Protein AF-A0A5J4TTA1-F1 (afdb_monomer_lite)

Foldseek 3Di:
DDDPPPPADKDFLQVLVVVLVVLVVCCVVPVCLVVLCCQSVVQSVVCCVPPNRGDIDGRDPVSVVSVVVVVVVVVVPDDDPPPPPPDQKDWDWDQDPVGIDIDIDGPPPVVPPPDDD

pLDDT: mean 83.4, std 15.16, range [39.41, 97.69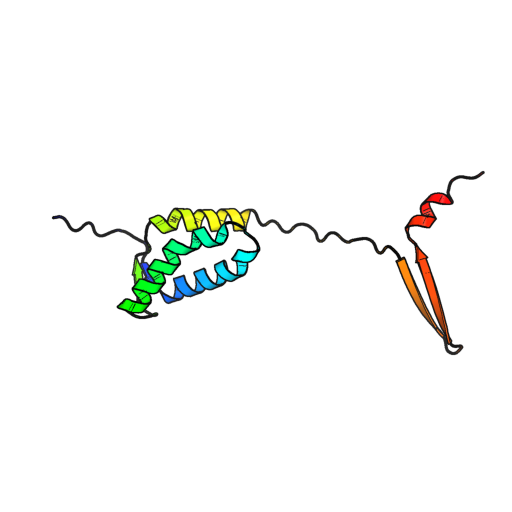]

Organism: NCBI:txid222440

Radius of gyration: 28.72 Å; chains: 1; bounding box: 58×49×83 Å

Structure (mmCIF, N/CA/C/O backbone):
data_AF-A0A5J4TTA1-F1
#
_entry.id   AF-A0A5J4TTA1-F1
#
loop_
_atom_site.group_PDB
_atom_site.id
_atom_site.type_symbol
_atom_site.label_atom_id
_atom_site.label_alt_id
_atom_site.label_comp_id
_atom_site.label_asym_id
_atom_site.label_entity_id
_atom_site.label_seq_id
_atom_site.pdbx_PDB_ins_code
_atom_site.Cartn_x
_atom_site.Cartn_y
_atom_site.Cartn_z
_atom_site.occupancy
_atom_site.B_iso_or_equiv
_atom_site.auth_seq_id
_atom_site.auth_comp_id
_atom_site.auth_asym_id
_atom_site.auth_atom_id
_atom_site.pdbx_PDB_model_num
ATOM 1 N N . MET A 1 1 ? -7.063 19.559 30.880 1.00 39.41 1 MET A N 1
ATOM 2 C CA . MET A 1 1 ? -6.418 19.025 29.655 1.00 39.41 1 MET A CA 1
ATOM 3 C C . MET A 1 1 ? -7.235 19.415 28.430 1.00 39.41 1 MET A C 1
ATOM 5 O O . MET A 1 1 ? -8.360 18.950 28.295 1.00 39.41 1 MET A O 1
ATOM 9 N N . ARG A 1 2 ? -6.717 20.285 27.554 1.00 40.25 2 ARG A N 1
ATOM 10 C CA . ARG A 1 2 ? -7.388 20.612 26.283 1.00 40.25 2 ARG A CA 1
ATOM 11 C C . ARG A 1 2 ? -7.172 19.462 25.296 1.00 40.25 2 ARG A C 1
ATOM 13 O O . ARG A 1 2 ? -6.037 19.144 24.955 1.00 40.25 2 ARG A O 1
ATOM 20 N N . ARG A 1 3 ? -8.259 18.826 24.857 1.00 49.41 3 ARG A N 1
ATOM 21 C CA . ARG A 1 3 ? -8.256 17.766 23.841 1.00 49.41 3 ARG A CA 1
ATOM 22 C C . ARG A 1 3 ? -7.912 18.414 22.494 1.00 49.41 3 ARG A C 1
ATOM 24 O O . ARG A 1 3 ? -8.787 18.980 21.851 1.00 49.41 3 ARG A O 1
ATOM 31 N N . GLN A 1 4 ? -6.639 18.398 22.093 1.00 48.56 4 GLN A N 1
ATOM 32 C CA . GLN A 1 4 ? -6.249 18.827 20.748 1.00 48.56 4 GLN A CA 1
ATOM 33 C C . GLN A 1 4 ? -6.896 17.874 19.737 1.00 48.56 4 GLN A C 1
ATOM 35 O O . GLN A 1 4 ? -6.522 16.703 19.633 1.00 48.56 4 GLN A O 1
ATOM 40 N N . ILE A 1 5 ? -7.908 18.357 19.021 1.00 52.94 5 ILE A N 1
ATOM 41 C CA . ILE A 1 5 ? -8.487 17.635 17.892 1.00 52.94 5 ILE A CA 1
ATOM 42 C C . ILE A 1 5 ? -7.420 17.676 16.802 1.00 52.94 5 ILE A C 1
ATOM 44 O O . ILE A 1 5 ? -7.133 18.732 16.250 1.00 52.94 5 ILE A O 1
ATOM 48 N N . LYS A 1 6 ? -6.765 16.540 16.546 1.00 56.94 6 LYS A N 1
ATOM 49 C CA . LYS A 1 6 ? -5.796 16.423 15.454 1.00 56.94 6 LYS A CA 1
ATOM 50 C C . LYS A 1 6 ? -6.535 16.701 14.142 1.00 56.94 6 LYS A C 1
ATOM 52 O O . LYS A 1 6 ? -7.327 15.867 13.705 1.00 56.94 6 LYS A O 1
ATOM 57 N N . THR A 1 7 ? -6.287 17.859 13.535 1.00 60.75 7 THR A N 1
ATOM 58 C CA . THR A 1 7 ? -6.769 18.243 12.201 1.00 60.75 7 THR A CA 1
ATOM 59 C C . THR A 1 7 ? -6.040 17.400 11.153 1.00 60.75 7 THR A C 1
ATOM 61 O O . THR A 1 7 ? -5.090 17.846 10.524 1.00 60.75 7 THR A O 1
ATOM 64 N N . GLY A 1 8 ? -6.388 16.119 11.053 1.00 70.75 8 GLY A N 1
ATOM 65 C CA . GLY A 1 8 ? -5.840 15.215 10.046 1.00 70.75 8 GLY A CA 1
ATOM 66 C C . GLY A 1 8 ? -6.868 14.906 8.964 1.00 70.75 8 GLY A C 1
ATOM 67 O O . GLY A 1 8 ? -8.077 14.988 9.193 1.00 70.75 8 GLY A O 1
ATOM 68 N N . THR A 1 9 ? -6.383 14.524 7.786 1.00 82.44 9 THR A N 1
ATOM 69 C CA . THR A 1 9 ? -7.226 14.125 6.656 1.00 82.44 9 THR A CA 1
ATOM 70 C C . THR A 1 9 ? -8.063 12.904 7.030 1.00 82.44 9 THR A C 1
ATOM 72 O O . THR A 1 9 ? -7.526 11.866 7.433 1.00 82.44 9 THR A O 1
ATOM 75 N N . LYS A 1 10 ? -9.389 13.024 6.901 1.00 92.31 10 LYS A N 1
ATOM 76 C CA . LYS A 1 10 ? -10.309 11.890 7.033 1.00 92.31 10 LYS A CA 1
ATOM 77 C C . LYS A 1 10 ? -10.264 11.066 5.750 1.00 92.31 10 LYS A C 1
ATOM 79 O O . LYS A 1 10 ? -10.525 11.591 4.673 1.00 92.31 10 LYS A O 1
ATOM 84 N N . ILE A 1 11 ? -9.970 9.779 5.873 1.00 93.50 11 ILE A N 1
ATOM 85 C CA . ILE A 1 11 ? -9.934 8.825 4.760 1.00 93.50 11 ILE A CA 1
ATOM 86 C C . ILE A 1 11 ? -10.605 7.521 5.183 1.00 93.50 11 ILE A C 1
ATOM 88 O O . ILE A 1 11 ? -10.516 7.119 6.342 1.00 93.50 11 ILE A O 1
ATOM 92 N N . THR A 1 12 ? -11.307 6.849 4.275 1.00 96.38 12 THR A N 1
ATOM 93 C CA . THR A 1 12 ? -11.868 5.523 4.561 1.00 96.38 12 THR A CA 1
ATOM 94 C C . THR A 1 12 ? -10.779 4.459 4.607 1.00 96.38 12 THR A C 1
ATOM 96 O O . THR A 1 12 ? -9.865 4.441 3.780 1.00 96.38 12 THR A O 1
ATOM 99 N N . VAL A 1 13 ? -10.906 3.523 5.550 1.00 96.69 13 VAL A N 1
ATOM 100 C CA . VAL A 1 13 ? -9.957 2.410 5.725 1.00 96.69 13 VAL A CA 1
ATOM 101 C C . VAL A 1 13 ? -9.808 1.607 4.427 1.00 96.69 13 VAL A C 1
ATOM 103 O O . VAL A 1 13 ? -8.694 1.260 4.034 1.00 96.69 13 VAL A O 1
ATOM 106 N N . LYS A 1 14 ? -10.915 1.389 3.704 1.00 97.44 14 LYS A N 1
ATOM 107 C CA . LYS A 1 14 ? -10.927 0.727 2.391 1.00 97.44 14 LYS A CA 1
ATOM 108 C C . LYS A 1 14 ? -10.076 1.442 1.332 1.00 97.44 14 LYS A C 1
ATOM 110 O O . LYS A 1 14 ? -9.384 0.772 0.567 1.00 97.44 14 LYS A O 1
ATOM 115 N N . LEU A 1 15 ? -10.090 2.779 1.283 1.00 95.88 15 LEU A N 1
ATOM 116 C CA . LEU A 1 15 ? -9.254 3.534 0.341 1.00 95.88 15 LEU A CA 1
ATOM 117 C C . LEU A 1 15 ? -7.770 3.384 0.674 1.00 95.88 15 LEU A C 1
ATOM 119 O O . LEU A 1 15 ? -6.970 3.127 -0.224 1.00 95.88 15 LEU A O 1
ATOM 123 N N . THR A 1 16 ? -7.406 3.457 1.956 1.00 95.12 16 THR A N 1
ATOM 124 C CA . THR A 1 16 ? -6.020 3.225 2.383 1.00 95.12 16 THR A CA 1
ATOM 125 C C . THR A 1 16 ? -5.565 1.796 2.087 1.00 95.12 16 THR A C 1
ATOM 127 O O . THR A 1 16 ? -4.451 1.604 1.613 1.00 95.12 16 THR A O 1
ATOM 130 N N . ALA A 1 17 ? -6.428 0.793 2.274 1.00 96.62 17 ALA A N 1
ATOM 131 C CA . ALA A 1 17 ? -6.129 -0.592 1.901 1.00 96.62 17 ALA A CA 1
ATOM 132 C C . ALA A 1 17 ? -5.856 -0.743 0.399 1.00 96.62 17 ALA A C 1
ATOM 134 O O . ALA A 1 17 ? -4.879 -1.381 0.009 1.00 96.62 17 ALA A O 1
ATOM 135 N N . LYS A 1 18 ? -6.680 -0.106 -0.442 1.00 97.38 18 LYS A N 1
ATOM 136 C CA . LYS A 1 18 ? -6.495 -0.110 -1.898 1.00 97.38 18 LYS A CA 1
ATOM 137 C C . LYS A 1 18 ? -5.180 0.560 -2.305 1.00 97.38 18 LYS A C 1
ATOM 139 O O . LYS A 1 18 ? -4.494 0.047 -3.185 1.00 97.38 18 LYS A O 1
ATOM 144 N N . LEU A 1 19 ? -4.823 1.679 -1.669 1.0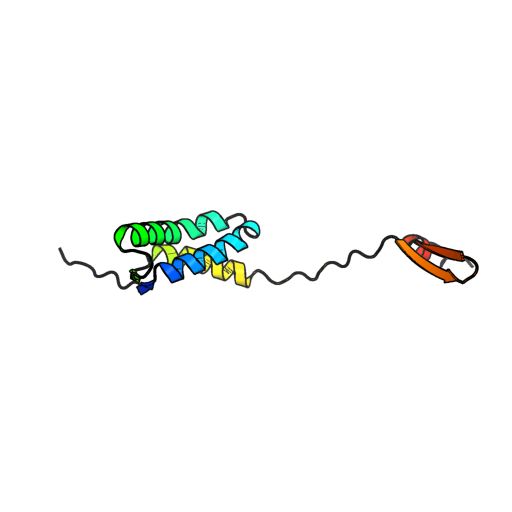0 94.31 19 LEU A N 1
ATOM 145 C CA . LEU A 1 19 ? -3.546 2.355 -1.903 1.00 94.31 19 LEU A CA 1
ATOM 146 C C . LEU A 1 19 ? -2.363 1.458 -1.520 1.00 94.31 19 LEU A C 1
ATOM 148 O O . LEU A 1 19 ? -1.482 1.247 -2.346 1.00 94.31 19 LEU A O 1
ATOM 152 N N . ILE A 1 20 ? -2.376 0.879 -0.316 1.00 94.56 20 ILE A N 1
ATOM 153 C CA . ILE A 1 20 ? -1.317 -0.029 0.151 1.00 94.56 20 ILE A CA 1
ATOM 154 C C . ILE A 1 20 ? -1.169 -1.224 -0.792 1.00 94.56 20 ILE A C 1
ATOM 156 O O . ILE A 1 20 ? -0.049 -1.581 -1.134 1.00 94.56 20 ILE A O 1
ATOM 160 N N . GLY A 1 21 ? -2.272 -1.805 -1.274 1.00 95.56 21 GLY A N 1
ATOM 161 C CA . GLY A 1 21 ? -2.226 -2.886 -2.261 1.00 95.56 21 GLY A CA 1
ATOM 162 C C . GLY A 1 21 ? -1.503 -2.488 -3.553 1.00 95.56 21 GLY A C 1
ATOM 163 O O . GLY A 1 21 ? -0.648 -3.230 -4.031 1.00 95.56 21 GLY A O 1
ATOM 164 N N . LYS A 1 22 ? -1.781 -1.288 -4.083 1.00 94.88 22 LYS A N 1
ATOM 165 C CA . LYS A 1 22 ? -1.089 -0.761 -5.272 1.00 94.88 22 LYS A CA 1
ATOM 166 C C . LYS A 1 22 ? 0.400 -0.513 -5.023 1.00 94.88 22 LYS A C 1
ATOM 168 O O . LYS A 1 22 ? 1.217 -0.839 -5.875 1.00 94.88 22 LYS A O 1
ATOM 173 N N . LEU A 1 23 ? 0.756 0.050 -3.872 1.00 93.75 23 LEU A N 1
ATOM 174 C CA . LEU A 1 23 ? 2.156 0.317 -3.530 1.00 93.75 23 LEU A CA 1
ATOM 175 C C . LEU A 1 23 ? 2.929 -0.980 -3.248 1.00 93.75 23 LEU A C 1
ATOM 177 O O . LEU A 1 23 ? 4.087 -1.097 -3.635 1.00 93.75 23 LEU A O 1
ATOM 181 N N . ASN A 1 24 ? 2.277 -1.991 -2.669 1.00 92.94 24 ASN A N 1
ATOM 182 C CA . ASN A 1 24 ? 2.862 -3.318 -2.480 1.00 92.94 24 ASN A CA 1
ATOM 183 C C . ASN A 1 24 ? 3.212 -4.001 -3.805 1.00 92.94 24 ASN A C 1
ATOM 185 O O . ASN A 1 24 ? 4.261 -4.633 -3.882 1.00 92.94 24 ASN A O 1
ATOM 189 N N . TYR A 1 25 ? 2.393 -3.839 -4.851 1.00 92.31 25 TYR A N 1
ATOM 190 C CA . TYR A 1 25 ? 2.738 -4.322 -6.194 1.00 92.31 25 TYR A CA 1
ATOM 191 C C . TYR A 1 25 ? 4.048 -3.702 -6.706 1.00 92.31 25 TYR A C 1
ATOM 193 O O . TYR A 1 25 ? 4.869 -4.379 -7.317 1.00 92.31 25 TYR A O 1
ATOM 201 N N . LEU A 1 26 ? 4.279 -2.423 -6.400 1.00 91.00 26 LEU A N 1
ATOM 202 C CA . LEU A 1 26 ? 5.468 -1.690 -6.835 1.00 91.00 26 LEU A CA 1
ATOM 203 C C . LEU A 1 26 ? 6.684 -1.888 -5.923 1.00 91.00 26 LEU A C 1
ATOM 205 O O . LEU A 1 26 ? 7.782 -1.458 -6.266 1.00 91.00 26 LEU A O 1
ATOM 209 N N . ARG A 1 27 ? 6.524 -2.554 -4.775 1.00 90.31 27 ARG A N 1
ATOM 210 C CA . ARG A 1 27 ? 7.578 -2.696 -3.761 1.00 90.31 27 ARG A CA 1
ATOM 211 C C . ARG A 1 27 ? 8.830 -3.396 -4.291 1.00 90.31 27 ARG A C 1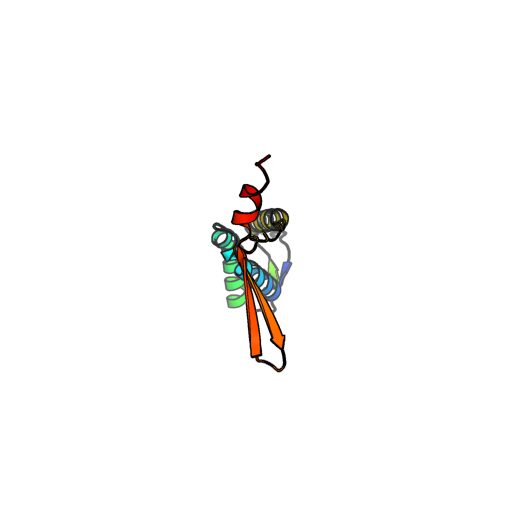
ATOM 213 O O . ARG A 1 27 ? 9.921 -3.086 -3.836 1.00 90.31 27 ARG A O 1
ATOM 220 N N . LEU A 1 28 ? 8.683 -4.310 -5.251 1.00 88.12 28 LEU A N 1
ATOM 221 C CA . LEU A 1 28 ? 9.810 -5.033 -5.854 1.00 88.12 28 LEU A CA 1
ATOM 222 C C . LEU A 1 28 ? 10.749 -4.125 -6.660 1.00 88.12 28 LEU A C 1
ATOM 224 O O . LEU A 1 28 ? 11.924 -4.442 -6.797 1.00 88.12 28 LEU A O 1
ATOM 228 N N . TYR A 1 29 ? 10.255 -2.986 -7.148 1.00 87.31 29 TYR A N 1
ATOM 229 C CA . TYR A 1 29 ? 11.046 -2.039 -7.936 1.00 87.31 29 TYR A CA 1
ATOM 230 C C . TYR A 1 29 ? 11.861 -1.069 -7.069 1.00 87.31 29 TYR A C 1
ATOM 232 O O . TYR A 1 29 ? 12.702 -0.340 -7.588 1.00 87.31 29 TYR A O 1
ATOM 240 N N . PHE A 1 30 ? 11.640 -1.048 -5.749 1.00 87.31 30 PHE A N 1
ATOM 241 C CA . PHE A 1 30 ? 12.284 -0.096 -4.847 1.00 87.31 30 PHE A CA 1
ATOM 242 C C . PHE A 1 30 ? 12.766 -0.788 -3.566 1.00 87.31 30 PHE A C 1
ATOM 244 O O . PHE A 1 30 ? 11.966 -1.166 -2.712 1.00 87.31 30 PHE A O 1
ATOM 251 N N . GLN A 1 31 ? 14.085 -0.887 -3.387 1.00 82.50 31 GLN A N 1
ATOM 252 C CA . GLN A 1 31 ? 14.718 -1.611 -2.273 1.00 82.50 31 GLN A CA 1
ATOM 253 C C . GLN A 1 31 ? 14.217 -1.177 -0.879 1.00 82.50 31 GLN A C 1
ATOM 255 O O . GLN A 1 31 ? 14.069 -2.002 0.020 1.00 82.50 31 GLN A O 1
ATOM 260 N N . GLU A 1 32 ? 13.884 0.103 -0.704 1.00 85.62 32 GLU A N 1
ATOM 261 C CA . GLU A 1 32 ? 13.470 0.676 0.585 1.00 85.62 32 GLU A CA 1
ATOM 262 C C . GLU A 1 32 ? 11.941 0.768 0.760 1.00 85.62 32 GLU A C 1
ATOM 264 O O . GLU A 1 32 ? 11.462 1.145 1.831 1.00 85.62 32 GLU A O 1
ATOM 269 N N . ALA A 1 33 ? 11.141 0.398 -0.249 1.00 88.19 33 ALA A N 1
ATOM 270 C CA . ALA A 1 33 ? 9.691 0.639 -0.254 1.00 88.19 33 ALA A CA 1
ATOM 271 C C . ALA A 1 33 ? 8.931 -0.006 0.914 1.00 88.19 33 ALA A C 1
ATOM 273 O O . ALA A 1 33 ? 7.882 0.492 1.322 1.00 88.19 33 ALA A O 1
ATOM 274 N N . SER A 1 34 ? 9.456 -1.100 1.472 1.00 84.56 34 SER A N 1
ATOM 275 C CA . SER A 1 34 ? 8.842 -1.787 2.615 1.00 84.56 34 SER A CA 1
ATOM 276 C C . SER A 1 34 ? 8.752 -0.900 3.859 1.00 84.56 34 SER A C 1
ATOM 278 O O . SER A 1 34 ? 7.798 -1.024 4.623 1.00 84.56 34 SER A O 1
ATOM 280 N N . LEU A 1 35 ? 9.717 0.003 4.066 1.00 87.62 35 LEU A N 1
ATOM 281 C CA . LEU A 1 35 ? 9.748 0.881 5.240 1.00 87.62 35 LEU A CA 1
ATOM 282 C C . LEU A 1 35 ? 8.651 1.950 5.176 1.00 87.62 35 LEU A C 1
ATOM 284 O O . LEU A 1 35 ? 8.006 2.237 6.184 1.00 87.62 35 LEU A O 1
ATOM 288 N N . PHE A 1 36 ? 8.374 2.460 3.977 1.00 90.00 36 PHE A N 1
ATOM 289 C CA . PHE A 1 36 ? 7.463 3.580 3.730 1.00 90.00 36 PHE A CA 1
ATOM 290 C C . PHE A 1 36 ? 5.980 3.175 3.633 1.00 90.00 36 PHE A C 1
ATOM 292 O O . PHE A 1 36 ? 5.155 3.913 3.096 1.00 90.00 36 PHE A O 1
ATOM 299 N N . LEU A 1 37 ? 5.608 1.984 4.115 1.00 90.19 37 LEU A N 1
ATOM 300 C CA . LEU A 1 37 ? 4.207 1.543 4.212 1.00 90.19 37 LEU A CA 1
ATOM 301 C C . LEU A 1 37 ? 3.765 1.245 5.647 1.00 90.19 37 LEU A C 1
ATOM 303 O O . LEU A 1 37 ? 2.561 1.221 5.917 1.00 90.19 37 LEU A O 1
ATOM 307 N N . ASN A 1 38 ? 4.708 1.076 6.576 1.00 90.69 38 ASN A N 1
ATOM 308 C CA . ASN A 1 38 ? 4.444 0.590 7.931 1.00 90.69 38 ASN A CA 1
ATOM 309 C C . ASN A 1 38 ? 3.456 1.477 8.693 1.00 90.69 38 ASN A C 1
ATOM 311 O O . ASN A 1 38 ? 2.511 0.974 9.305 1.00 90.69 38 ASN A O 1
ATOM 315 N N . THR A 1 39 ? 3.629 2.800 8.616 1.00 91.62 39 THR A N 1
ATOM 316 C CA . THR A 1 39 ? 2.758 3.759 9.304 1.00 91.62 39 THR A CA 1
ATOM 317 C C . THR A 1 39 ? 1.308 3.620 8.842 1.00 91.62 39 THR A C 1
ATOM 319 O O . THR A 1 39 ? 0.399 3.473 9.662 1.00 91.62 39 THR A O 1
ATOM 322 N N . MET A 1 40 ? 1.078 3.644 7.526 1.00 92.44 40 MET A N 1
ATOM 323 C CA . MET A 1 40 ? -0.267 3.560 6.954 1.00 92.44 40 MET A CA 1
ATOM 324 C C . MET A 1 40 ? -0.890 2.180 7.169 1.00 92.44 40 MET A C 1
ATOM 326 O O . MET A 1 40 ? -2.081 2.096 7.482 1.00 92.44 40 MET A O 1
ATOM 330 N N . ASP A 1 41 ? -0.107 1.109 7.024 1.00 94.25 41 ASP A N 1
ATOM 331 C CA . ASP A 1 41 ? -0.604 -0.257 7.161 1.00 94.25 41 ASP A CA 1
ATOM 332 C C . ASP A 1 41 ? -1.016 -0.580 8.596 1.00 94.25 41 ASP A C 1
ATOM 334 O O . ASP A 1 41 ? -2.132 -1.065 8.821 1.00 94.25 41 ASP A O 1
ATOM 338 N N . HIS A 1 42 ? -0.187 -0.193 9.567 1.00 94.00 42 HIS A N 1
ATOM 339 C CA . HIS A 1 42 ? -0.498 -0.334 10.983 1.00 94.00 42 HIS A CA 1
ATOM 340 C C . HIS A 1 42 ? -1.770 0.440 11.357 1.00 94.00 42 HIS A C 1
ATOM 342 O O . HIS A 1 42 ? -2.682 -0.117 11.972 1.00 94.00 42 HIS A O 1
ATOM 348 N N . GLN A 1 43 ? -1.892 1.703 10.935 1.00 93.69 43 GLN A N 1
ATOM 349 C CA . GLN A 1 43 ? -3.090 2.496 11.223 1.00 93.69 43 GLN A CA 1
ATOM 350 C C . GLN A 1 43 ? -4.350 1.926 10.576 1.00 93.69 43 GLN A C 1
ATOM 352 O O . GLN A 1 43 ? -5.391 1.834 11.232 1.00 93.69 43 GLN A O 1
ATOM 357 N N . LYS A 1 44 ? -4.256 1.519 9.306 1.00 95.44 44 LYS A N 1
ATOM 358 C CA . LYS A 1 44 ? -5.346 0.833 8.613 1.00 95.44 44 LYS A CA 1
ATOM 359 C C . LYS A 1 44 ? -5.758 -0.415 9.389 1.00 95.44 44 LYS A C 1
ATOM 361 O O . LYS A 1 44 ? -6.949 -0.609 9.608 1.00 95.44 44 LYS A O 1
ATOM 366 N N . ALA A 1 45 ? -4.804 -1.262 9.779 1.00 96.69 45 ALA A N 1
ATOM 367 C CA . ALA A 1 45 ? -5.080 -2.513 10.482 1.00 96.69 45 ALA A CA 1
ATOM 368 C C . ALA A 1 45 ? -5.772 -2.258 11.830 1.00 96.69 45 ALA A C 1
ATOM 370 O O . ALA A 1 45 ? -6.775 -2.901 12.141 1.00 96.69 45 ALA A O 1
ATOM 371 N N . GLN A 1 46 ? -5.309 -1.261 12.589 1.00 96.19 46 GLN A N 1
ATOM 372 C CA . GLN A 1 46 ? -5.950 -0.844 13.836 1.00 96.19 46 GLN A CA 1
ATOM 373 C C . GLN A 1 46 ? -7.380 -0.334 13.613 1.00 96.19 46 GLN A C 1
ATOM 375 O O . GLN A 1 46 ? -8.298 -0.744 14.323 1.00 96.19 46 GLN A O 1
ATOM 380 N N . ALA A 1 47 ? -7.592 0.534 12.624 1.00 95.69 47 ALA A N 1
ATOM 381 C CA . ALA A 1 47 ? -8.911 1.087 12.332 1.00 95.69 47 AL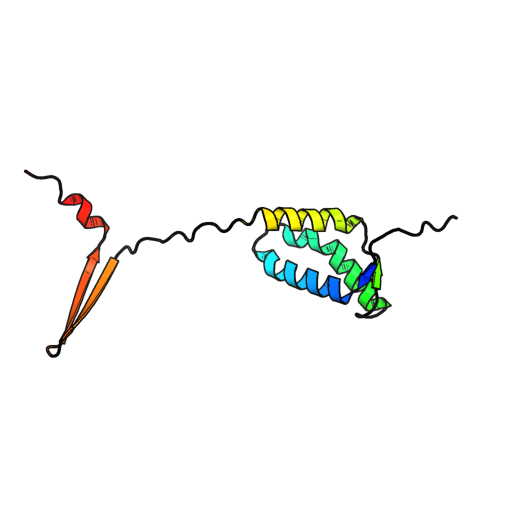A A CA 1
ATOM 382 C C . ALA A 1 47 ? -9.890 0.015 11.826 1.00 95.69 47 ALA A C 1
ATOM 384 O O . ALA A 1 47 ? -11.031 -0.027 12.288 1.00 95.69 47 ALA A O 1
ATOM 385 N N . ALA A 1 48 ? -9.431 -0.885 10.949 1.00 97.56 48 ALA A N 1
ATOM 386 C CA . ALA A 1 48 ? -10.210 -2.023 10.467 1.00 97.56 48 ALA A CA 1
ATOM 387 C C . ALA A 1 48 ? -10.633 -2.935 11.624 1.00 97.56 48 ALA A C 1
ATOM 389 O O . ALA A 1 48 ? -11.807 -3.285 11.727 1.00 97.56 48 ALA A O 1
ATOM 390 N N . ARG A 1 49 ? -9.700 -3.261 12.530 1.00 97.69 49 ARG A N 1
ATOM 391 C CA . ARG A 1 49 ? -9.972 -4.114 13.696 1.00 97.69 49 ARG A CA 1
ATOM 392 C C . ARG A 1 49 ? -10.971 -3.482 14.664 1.00 97.69 49 ARG A C 1
ATOM 394 O O . ARG A 1 49 ? -11.795 -4.187 15.227 1.00 97.69 49 ARG A O 1
ATOM 401 N N . LEU A 1 50 ? -10.881 -2.170 14.883 1.00 96.88 50 LEU A N 1
ATOM 402 C CA . LEU A 1 50 ? -11.704 -1.477 15.879 1.00 96.88 50 LEU A CA 1
ATOM 403 C C . LEU A 1 50 ? -13.090 -1.077 15.361 1.00 96.88 50 LEU A C 1
ATOM 405 O O . LEU A 1 50 ? -14.015 -0.956 16.158 1.00 96.88 50 LEU A O 1
ATOM 409 N N . ARG A 1 51 ? -13.220 -0.763 14.067 1.00 96.56 51 ARG A N 1
ATOM 410 C CA . ARG A 1 51 ? -14.409 -0.085 13.514 1.00 96.56 51 ARG A CA 1
ATOM 411 C C . ARG A 1 51 ? -14.860 -0.615 12.145 1.00 96.56 51 ARG A C 1
ATOM 413 O O . ARG A 1 51 ? -15.823 -0.099 11.585 1.00 96.56 51 ARG A O 1
ATOM 420 N N . GLY A 1 52 ? -14.190 -1.628 11.597 1.00 96.50 52 GLY A N 1
ATOM 421 C CA . GLY A 1 52 ? -14.515 -2.230 10.302 1.00 96.50 52 GLY A CA 1
ATOM 422 C C . GLY A 1 52 ? -13.950 -1.479 9.088 1.00 96.50 52 GLY A C 1
ATOM 423 O O . GLY A 1 52 ? -13.351 -0.413 9.192 1.00 96.50 52 GLY A O 1
ATOM 424 N N . TRP A 1 53 ? -14.133 -2.047 7.894 1.00 95.38 53 TRP A N 1
ATOM 425 C CA . TRP A 1 53 ? -13.505 -1.566 6.650 1.00 95.38 53 TRP A CA 1
ATOM 426 C C . TRP A 1 53 ? -14.128 -0.297 6.052 1.00 95.38 53 TRP A C 1
ATOM 428 O O . TRP A 1 53 ? -13.441 0.469 5.373 1.00 95.38 53 TRP A O 1
ATOM 438 N N . ASN A 1 54 ? -15.422 -0.070 6.292 1.00 96.44 54 ASN A N 1
ATOM 439 C CA . ASN A 1 54 ? -16.162 1.069 5.734 1.00 96.44 54 ASN A CA 1
ATOM 440 C C . ASN A 1 54 ? -16.055 2.338 6.598 1.00 96.44 54 ASN A C 1
ATOM 442 O O . ASN A 1 54 ? -16.527 3.397 6.195 1.00 96.44 54 ASN A O 1
ATOM 446 N N . THR A 1 55 ? -15.414 2.257 7.769 1.00 96.31 55 THR A N 1
ATOM 447 C CA . THR A 1 55 ? -15.199 3.418 8.639 1.00 96.31 55 THR A CA 1
ATOM 448 C C . THR A 1 55 ? -14.196 4.401 8.033 1.00 96.31 55 THR A C 1
ATOM 450 O O . THR A 1 55 ? -13.261 4.032 7.314 1.00 96.31 55 THR A O 1
ATOM 453 N N . THR A 1 56 ? -14.338 5.671 8.400 1.00 95.69 56 THR A N 1
ATOM 454 C CA . THR A 1 56 ? -13.282 6.671 8.226 1.00 95.69 56 THR A CA 1
ATOM 455 C C . THR A 1 56 ? -12.278 6.602 9.370 1.00 95.69 56 THR A C 1
ATOM 457 O O . THR A 1 56 ? -12.660 6.376 10.522 1.00 95.69 56 THR A O 1
ATOM 460 N N . MET A 1 57 ? -11.013 6.869 9.067 1.00 94.06 57 MET A N 1
ATOM 461 C CA . MET A 1 57 ? -9.942 7.113 10.025 1.00 94.06 57 MET A CA 1
ATOM 462 C C . MET A 1 57 ? -9.272 8.459 9.740 1.00 94.06 57 MET A C 1
ATOM 464 O O . MET A 1 57 ? -9.352 8.986 8.631 1.00 94.06 57 MET A O 1
ATOM 468 N N . ILE A 1 58 ? -8.612 9.016 10.752 1.00 92.88 58 ILE A N 1
ATOM 469 C CA . ILE A 1 58 ? -7.758 10.194 10.597 1.00 92.88 58 ILE A CA 1
ATOM 470 C C . ILE A 1 58 ? -6.338 9.684 10.365 1.00 92.88 58 ILE A C 1
ATOM 472 O O . ILE A 1 58 ? -5.756 9.053 11.253 1.00 92.88 58 ILE A O 1
ATOM 476 N N . MET A 1 59 ? -5.794 9.929 9.175 1.00 89.06 59 MET A N 1
ATOM 477 C CA . MET A 1 59 ? -4.433 9.505 8.850 1.00 89.06 59 MET A CA 1
ATOM 478 C C . MET A 1 59 ? -3.421 10.265 9.715 1.00 89.06 59 MET A C 1
ATOM 480 O O . MET A 1 59 ? -3.556 11.473 9.932 1.00 89.06 59 MET A O 1
ATOM 484 N N . ASN A 1 60 ? -2.422 9.563 10.256 1.00 88.12 60 ASN A N 1
ATOM 485 C CA . ASN A 1 60 ? -1.380 10.210 11.046 1.00 88.12 60 ASN A CA 1
ATOM 486 C C . ASN A 1 60 ? -0.532 11.093 10.135 1.00 88.12 60 ASN A C 1
ATOM 488 O O . ASN A 1 60 ? -0.105 10.665 9.067 1.00 88.12 60 ASN A O 1
ATOM 492 N N . LYS A 1 61 ? -0.211 12.300 10.601 1.00 89.44 61 LYS A N 1
ATOM 493 C CA . LYS A 1 61 ? 0.731 13.192 9.920 1.00 89.44 61 LYS A CA 1
ATOM 494 C C . LYS A 1 61 ? 2.114 12.559 9.721 1.00 89.44 61 LYS A C 1
ATOM 496 O O . LYS A 1 61 ? 2.834 12.965 8.821 1.00 89.44 61 LYS A O 1
ATOM 501 N N . THR A 1 62 ? 2.476 11.551 10.518 1.00 89.38 62 THR A N 1
ATOM 502 C CA . THR A 1 62 ? 3.720 10.788 10.329 1.00 89.38 62 THR A CA 1
ATOM 503 C C . THR A 1 62 ? 3.732 9.950 9.050 1.00 89.38 62 THR A C 1
ATOM 505 O O . THR A 1 62 ? 4.800 9.517 8.656 1.00 89.38 62 THR A O 1
ATOM 508 N N . ALA A 1 63 ? 2.587 9.738 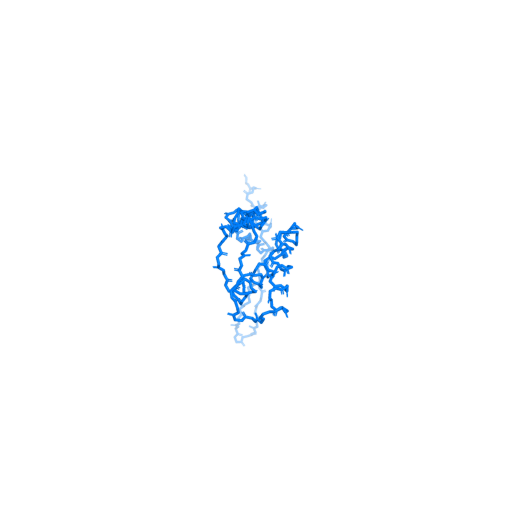8.389 1.00 90.31 63 ALA A N 1
ATOM 509 C CA . ALA A 1 63 ? 2.529 9.096 7.074 1.00 90.31 63 ALA A CA 1
ATOM 510 C C . ALA A 1 63 ? 2.837 10.071 5.921 1.00 90.31 63 ALA A C 1
ATOM 512 O O . ALA A 1 63 ? 3.017 9.636 4.790 1.00 90.31 63 ALA A O 1
ATOM 513 N N . ILE A 1 64 ? 2.885 11.387 6.177 1.00 90.88 64 ILE A N 1
ATOM 514 C CA . ILE A 1 64 ? 3.152 12.394 5.136 1.00 90.88 64 ILE A CA 1
ATOM 515 C C . ILE A 1 64 ? 4.549 12.208 4.515 1.00 90.88 64 ILE A C 1
ATOM 517 O O . ILE A 1 64 ? 4.625 12.181 3.288 1.00 90.88 64 ILE A O 1
ATOM 521 N N . PRO A 1 65 ? 5.640 12.035 5.293 1.00 92.56 65 PRO A N 1
ATOM 522 C CA . PRO A 1 65 ? 6.956 11.747 4.722 1.00 92.56 65 PRO A CA 1
ATOM 523 C C . PRO A 1 65 ? 6.963 10.474 3.868 1.00 92.56 65 PRO A C 1
ATOM 525 O O . PRO A 1 65 ? 7.501 10.495 2.765 1.00 92.56 65 PRO A O 1
ATOM 528 N N . ASP A 1 66 ? 6.298 9.409 4.330 1.00 92.25 66 ASP A N 1
ATOM 529 C CA . ASP A 1 66 ? 6.185 8.139 3.604 1.00 92.25 66 ASP A CA 1
ATOM 530 C C . ASP A 1 66 ? 5.496 8.324 2.242 1.00 92.25 66 ASP A C 1
ATOM 532 O O . ASP A 1 66 ? 5.980 7.854 1.211 1.00 92.25 66 ASP A O 1
ATOM 536 N N . ILE A 1 67 ? 4.383 9.064 2.218 1.00 91.81 67 ILE A N 1
ATOM 537 C CA . ILE A 1 67 ? 3.642 9.377 0.989 1.00 91.81 67 ILE A CA 1
ATOM 538 C C . ILE A 1 67 ? 4.496 10.227 0.040 1.00 91.81 67 ILE A C 1
ATOM 540 O O . ILE A 1 67 ? 4.548 9.938 -1.156 1.00 91.81 67 ILE A O 1
ATOM 544 N N . ASN A 1 68 ? 5.186 11.247 0.554 1.00 93.62 68 ASN A N 1
ATOM 545 C CA . ASN A 1 68 ? 6.050 12.103 -0.259 1.00 93.62 68 ASN A CA 1
ATOM 546 C C . ASN A 1 68 ? 7.218 11.321 -0.873 1.00 93.62 68 ASN A C 1
ATOM 548 O O . ASN A 1 68 ? 7.564 11.560 -2.029 1.00 93.62 68 ASN A O 1
ATOM 552 N N . TRP A 1 69 ? 7.785 10.358 -0.140 1.00 94.75 69 TRP A N 1
ATOM 553 C CA . TRP A 1 69 ? 8.815 9.467 -0.671 1.00 94.75 69 TRP A CA 1
ATOM 554 C C . TRP A 1 69 ? 8.285 8.630 -1.842 1.00 94.75 69 TRP A C 1
ATOM 556 O O . TRP A 1 69 ? 8.914 8.587 -2.901 1.00 94.75 69 TRP A O 1
ATOM 566 N N . TRP A 1 70 ? 7.094 8.033 -1.700 1.00 94.62 70 TRP A N 1
ATOM 567 C CA . TRP A 1 70 ? 6.460 7.276 -2.784 1.00 94.62 70 TRP A CA 1
ATOM 568 C C . TRP A 1 70 ? 6.193 8.139 -4.015 1.00 94.62 70 TRP A C 1
ATOM 570 O O . TRP A 1 70 ? 6.479 7.708 -5.129 1.00 94.62 70 TRP A O 1
ATOM 580 N N . ILE A 1 71 ? 5.688 9.361 -3.826 1.00 93.69 71 ILE A N 1
ATOM 581 C CA . ILE A 1 71 ? 5.493 10.317 -4.922 1.00 93.69 71 ILE A CA 1
ATOM 582 C C . ILE A 1 71 ? 6.833 10.549 -5.629 1.00 93.69 71 ILE A C 1
ATOM 584 O O . ILE A 1 71 ? 6.933 10.293 -6.825 1.00 93.69 71 ILE A O 1
ATOM 588 N N . ALA A 1 72 ? 7.885 10.932 -4.904 1.00 93.94 72 ALA A N 1
ATOM 589 C CA . ALA A 1 72 ? 9.193 11.198 -5.501 1.00 93.94 72 ALA A CA 1
ATOM 590 C C . ALA A 1 72 ? 9.739 10.005 -6.311 1.00 93.94 72 ALA A C 1
ATOM 592 O O . ALA A 1 72 ? 10.213 10.189 -7.432 1.00 93.94 72 ALA A O 1
ATOM 593 N N . LYS A 1 73 ? 9.623 8.775 -5.791 1.00 92.56 73 LYS A N 1
ATOM 594 C CA . LYS A 1 73 ? 10.064 7.561 -6.499 1.00 92.56 73 LYS A CA 1
ATOM 595 C C . LYS A 1 73 ? 9.266 7.281 -7.768 1.00 92.56 73 LYS A C 1
ATOM 597 O O . LYS A 1 73 ? 9.855 6.914 -8.778 1.00 92.56 73 LYS A O 1
ATOM 602 N N . LEU A 1 74 ? 7.950 7.478 -7.735 1.00 90.75 74 LEU A N 1
ATOM 603 C CA . LEU A 1 74 ? 7.097 7.283 -8.908 1.00 90.75 74 LEU A CA 1
ATOM 604 C C . LEU A 1 74 ? 7.382 8.315 -10.002 1.00 90.75 74 LEU A C 1
ATOM 606 O O . LEU A 1 74 ? 7.415 7.954 -11.172 1.00 90.75 74 LEU A O 1
ATOM 610 N N . TRP A 1 75 ? 7.636 9.571 -9.628 1.00 92.56 75 TRP A N 1
ATOM 611 C CA . TRP A 1 75 ? 8.017 10.620 -10.579 1.00 92.56 75 TRP A CA 1
ATOM 612 C C . TRP A 1 75 ? 9.406 10.389 -11.189 1.00 92.56 75 TRP A C 1
ATOM 614 O O . TRP A 1 75 ? 9.625 10.725 -12.348 1.00 92.56 75 TRP A O 1
ATOM 624 N N . ALA A 1 76 ? 10.329 9.783 -10.438 1.00 89.69 76 ALA A N 1
ATOM 625 C CA . ALA A 1 76 ? 11.654 9.413 -10.931 1.00 89.69 76 ALA A CA 1
ATOM 626 C C . ALA A 1 76 ? 11.661 8.138 -11.800 1.00 89.69 76 ALA A C 1
ATOM 628 O O . ALA A 1 76 ?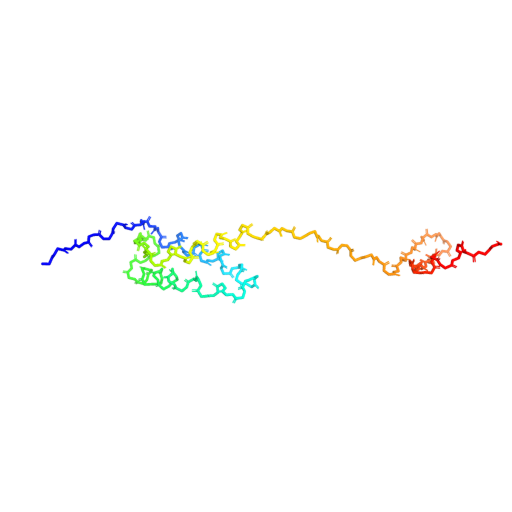 12.671 7.846 -12.437 1.00 89.69 76 ALA A O 1
ATOM 629 N N . ASN A 1 77 ? 10.559 7.380 -11.845 1.00 84.56 77 ASN A N 1
ATOM 630 C CA . ASN A 1 77 ? 10.435 6.162 -12.648 1.00 84.56 77 ASN A CA 1
ATOM 631 C C . ASN A 1 77 ? 10.144 6.495 -14.122 1.00 84.56 77 ASN A C 1
ATOM 633 O O . ASN A 1 77 ? 9.081 6.170 -14.657 1.00 84.56 77 ASN A O 1
ATOM 637 N N . ILE A 1 78 ? 11.082 7.188 -14.766 1.00 78.81 78 ILE A N 1
ATOM 638 C CA . ILE A 1 78 ? 11.050 7.446 -16.206 1.00 78.81 78 ILE A CA 1
ATOM 639 C C . ILE A 1 78 ? 11.330 6.112 -16.913 1.00 78.81 78 ILE A C 1
ATOM 641 O O . ILE A 1 78 ? 12.342 5.479 -16.603 1.00 78.81 78 ILE A O 1
ATOM 645 N N . PRO A 1 79 ? 10.470 5.658 -17.843 1.00 73.19 79 PRO A N 1
ATOM 646 C CA . PRO A 1 79 ? 10.720 4.427 -18.577 1.00 73.19 79 PRO A CA 1
ATOM 647 C C . PRO A 1 79 ? 12.035 4.550 -19.349 1.00 73.19 79 PRO A C 1
ATOM 649 O O . PRO A 1 79 ? 12.186 5.409 -20.218 1.00 73.19 79 PRO A O 1
ATOM 652 N N . THR A 1 80 ? 12.997 3.689 -19.026 1.00 69.62 80 THR A N 1
ATOM 653 C CA . THR A 1 80 ? 14.175 3.493 -19.869 1.00 69.62 80 THR A CA 1
ATOM 654 C C . THR A 1 80 ? 13.708 2.895 -21.191 1.00 69.62 80 THR A C 1
ATOM 656 O O . THR A 1 80 ? 12.832 2.027 -21.205 1.00 69.62 80 THR A O 1
ATOM 659 N N . GLN A 1 81 ? 14.265 3.372 -22.307 1.00 74.69 81 GLN A N 1
ATOM 660 C CA . GLN A 1 81 ? 14.018 2.750 -23.604 1.00 74.69 81 GLN A CA 1
ATOM 661 C C . GLN A 1 81 ? 14.335 1.258 -23.493 1.00 74.69 81 GLN A C 1
ATOM 663 O O . GLN A 1 81 ? 15.344 0.882 -22.893 1.00 74.69 81 GLN A O 1
ATOM 668 N N . LEU A 1 82 ? 13.461 0.410 -24.039 1.00 74.81 82 LEU A N 1
ATOM 669 C CA . LEU A 1 82 ? 13.780 -1.003 -24.184 1.00 74.81 82 LEU A CA 1
ATOM 670 C C . LEU A 1 82 ? 15.077 -1.077 -24.985 1.00 74.81 82 LEU A C 1
ATOM 672 O O . LEU A 1 82 ? 15.110 -0.652 -26.138 1.00 74.81 82 LEU A O 1
ATOM 676 N N . ILE A 1 83 ? 16.146 -1.570 -24.359 1.00 76.44 83 ILE A N 1
ATOM 677 C CA . ILE A 1 83 ? 17.375 -1.874 -25.078 1.00 76.44 83 ILE A CA 1
ATOM 678 C C . ILE A 1 83 ? 16.996 -2.991 -26.046 1.00 76.44 83 ILE A C 1
ATOM 680 O O . ILE A 1 83 ? 16.784 -4.131 -25.631 1.00 76.44 83 ILE A O 1
ATOM 684 N N . GLN A 1 84 ? 16.853 -2.655 -27.327 1.00 74.75 84 GLN A N 1
ATOM 685 C CA . GLN A 1 84 ? 16.856 -3.670 -28.365 1.00 74.75 84 GLN A CA 1
ATOM 686 C C . GLN A 1 84 ? 18.261 -4.256 -28.369 1.00 74.75 84 GLN A C 1
ATOM 688 O O . GLN A 1 84 ? 19.216 -3.586 -28.752 1.00 74.75 84 GLN A O 1
ATOM 693 N N . ILE A 1 85 ? 18.392 -5.480 -27.860 1.00 78.75 85 ILE A N 1
ATOM 694 C CA . ILE A 1 85 ? 19.604 -6.263 -28.061 1.00 78.75 85 ILE A CA 1
ATOM 695 C C . ILE A 1 85 ? 19.574 -6.665 -29.540 1.00 78.75 85 ILE A C 1
ATOM 697 O O . ILE A 1 85 ? 18.633 -7.364 -29.930 1.00 78.75 85 ILE A O 1
ATOM 701 N N . PRO A 1 86 ? 20.529 -6.204 -30.368 1.00 78.06 86 PRO A N 1
ATOM 702 C CA . PRO A 1 86 ? 20.566 -6.601 -31.765 1.00 78.06 86 PRO A CA 1
ATOM 703 C C . PRO A 1 86 ? 20.726 -8.127 -31.866 1.00 78.06 86 PRO A C 1
ATOM 705 O O . PRO A 1 86 ? 21.439 -8.729 -31.049 1.00 78.06 86 PRO A O 1
ATOM 708 N N . PRO A 1 87 ? 20.019 -8.779 -32.804 1.00 78.69 87 PRO A N 1
ATOM 709 C CA . PRO A 1 87 ? 20.093 -10.221 -32.966 1.00 78.69 87 PRO A CA 1
ATOM 710 C C . PRO A 1 87 ? 21.506 -10.618 -33.404 1.00 78.69 87 PRO A C 1
ATOM 712 O O . PRO A 1 87 ? 21.973 -10.238 -34.465 1.00 78.69 87 PRO A O 1
ATOM 715 N N . GLN A 1 88 ? 22.185 -11.447 -32.608 1.00 83.06 88 GLN A N 1
ATOM 716 C CA . GLN A 1 88 ? 23.531 -11.934 -32.954 1.00 83.06 88 GLN A CA 1
ATOM 717 C C . GLN A 1 88 ? 23.539 -12.822 -34.212 1.00 83.06 88 GLN A C 1
ATOM 719 O O . GLN A 1 88 ? 24.580 -13.011 -34.843 1.00 83.06 88 GLN A O 1
ATOM 724 N N . MET A 1 89 ? 22.380 -13.388 -34.550 1.00 83.00 89 MET A N 1
ATOM 725 C CA . MET A 1 89 ? 22.148 -14.218 -35.720 1.00 83.00 89 MET A CA 1
ATOM 726 C C . MET A 1 89 ? 20.729 -14.001 -36.235 1.00 83.00 89 MET A C 1
ATOM 728 O O . MET A 1 89 ? 19.778 -14.016 -35.448 1.00 83.00 89 MET A O 1
ATOM 732 N N . THR A 1 90 ? 20.596 -13.895 -37.551 1.00 88.44 90 THR A N 1
ATOM 733 C CA . THR A 1 90 ? 19.311 -13.869 -38.250 1.00 88.44 90 THR A CA 1
ATOM 734 C C . THR A 1 90 ? 19.179 -15.153 -39.056 1.00 88.44 90 THR A C 1
ATOM 736 O O . THR A 1 90 ? 20.005 -15.429 -39.921 1.00 88.44 90 THR A O 1
ATOM 739 N N . MET A 1 91 ? 18.164 -15.963 -38.752 1.00 87.44 91 MET A N 1
ATOM 740 C CA . MET A 1 91 ? 17.824 -17.149 -39.538 1.00 87.44 91 MET A CA 1
ATOM 741 C C . MET A 1 91 ? 16.653 -16.809 -40.456 1.00 87.44 91 MET A C 1
ATOM 743 O O . MET A 1 91 ? 15.573 -16.467 -39.975 1.00 87.44 91 MET A O 1
ATOM 747 N N . THR A 1 92 ? 16.868 -16.926 -41.759 1.00 89.06 92 THR A N 1
ATOM 748 C CA . THR A 1 92 ? 15.842 -16.742 -42.784 1.00 89.06 92 THR A CA 1
ATOM 749 C C . THR A 1 92 ? 15.537 -18.100 -43.385 1.00 89.06 92 THR A C 1
ATOM 751 O O . THR A 1 92 ? 16.425 -18.730 -43.954 1.00 89.06 92 THR A O 1
ATOM 754 N N . THR A 1 93 ? 14.297 -18.554 -43.251 1.00 89.56 93 THR A N 1
ATOM 755 C CA . THR A 1 93 ? 13.846 -19.834 -43.798 1.00 89.56 93 THR A CA 1
ATOM 756 C C . THR A 1 93 ? 12.817 -19.559 -44.882 1.00 89.56 93 THR A C 1
ATOM 758 O O . THR A 1 93 ? 11.839 -18.856 -44.621 1.00 89.56 93 THR A O 1
ATOM 761 N N . ASP A 1 94 ? 13.031 -20.090 -46.081 1.00 88.38 94 ASP A N 1
ATOM 762 C CA . ASP A 1 94 ? 12.063 -20.042 -47.169 1.00 88.38 94 ASP A CA 1
ATOM 763 C C . ASP A 1 94 ? 11.438 -21.422 -47.390 1.00 88.38 94 ASP A C 1
ATOM 765 O O . ASP A 1 94 ? 12.087 -22.467 -47.305 1.00 88.38 94 ASP A O 1
ATOM 769 N N . GLU A 1 95 ? 10.132 -21.426 -47.634 1.00 84.56 95 GLU A N 1
ATOM 770 C CA . GLU A 1 95 ? 9.385 -22.639 -47.931 1.00 84.56 95 GLU A CA 1
ATOM 771 C C . GLU A 1 95 ? 9.142 -22.710 -49.440 1.00 84.56 95 GLU A C 1
ATOM 773 O O . GLU A 1 95 ? 8.502 -21.830 -50.023 1.00 84.56 95 GLU A O 1
ATOM 778 N N . ALA A 1 96 ? 9.646 -23.770 -50.075 1.00 83.94 96 ALA A N 1
ATOM 779 C CA . ALA A 1 96 ? 9.412 -24.066 -51.481 1.00 83.94 96 ALA A CA 1
ATOM 780 C C . ALA A 1 96 ? 8.818 -25.479 -51.646 1.00 83.94 96 ALA A C 1
ATOM 782 O O . ALA A 1 96 ? 9.058 -26.359 -50.816 1.00 83.94 96 ALA A O 1
ATOM 783 N N . PRO A 1 97 ? 8.095 -25.766 -52.749 1.00 81.56 97 PRO A N 1
ATOM 784 C CA . PRO A 1 97 ? 7.563 -27.107 -53.018 1.00 81.56 97 PRO A CA 1
ATOM 785 C C . PRO A 1 97 ? 8.634 -28.211 -53.063 1.00 81.56 97 PRO A C 1
ATOM 787 O O . PRO A 1 97 ? 8.327 -29.380 -52.846 1.00 81.56 97 PRO A O 1
ATOM 790 N N . SER A 1 98 ? 9.888 -27.848 -53.351 1.00 83.88 98 SER A N 1
ATOM 791 C CA . SER A 1 98 ? 11.047 -28.747 -53.360 1.00 83.88 98 SER A CA 1
ATOM 792 C C . SER A 1 98 ? 11.657 -29.004 -51.975 1.00 83.88 98 SER A C 1
ATOM 794 O O . SER A 1 98 ? 12.572 -29.819 -51.871 1.00 83.88 98 SER A O 1
ATOM 796 N N . GLY A 1 99 ? 11.186 -28.326 -50.926 1.00 81.00 99 GLY A N 1
ATOM 797 C CA . GLY A 1 99 ? 11.706 -28.422 -49.563 1.00 81.00 99 GLY A CA 1
ATOM 798 C C . GLY A 1 99 ? 11.906 -27.057 -48.902 1.00 81.00 99 GLY A C 1
ATOM 799 O O . GLY A 1 99 ? 11.713 -26.011 -49.518 1.00 81.00 99 GLY A O 1
ATOM 800 N N . TRP A 1 100 ? 12.304 -27.085 -47.631 1.00 89.69 100 TRP A N 1
ATOM 801 C CA . TRP A 1 100 ? 12.602 -25.891 -46.839 1.00 89.69 100 TRP A CA 1
ATOM 802 C C . TRP A 1 100 ? 14.081 -25.520 -46.996 1.00 89.69 100 TRP A C 1
ATOM 804 O O . TRP A 1 100 ? 14.950 -26.363 -46.753 1.00 89.69 100 TRP A O 1
ATOM 814 N N . GLY A 1 101 ? 14.364 -24.280 -47.391 1.00 84.56 101 GLY A N 1
ATOM 815 C CA . GLY A 1 101 ? 15.701 -23.690 -47.362 1.00 84.56 101 GLY A CA 1
ATOM 816 C C . GLY A 1 101 ? 15.895 -22.867 -46.090 1.00 84.56 101 GLY A C 1
ATOM 817 O O . GLY A 1 101 ? 14.942 -22.316 -45.549 1.00 84.56 101 GLY A O 1
ATOM 818 N N . SER A 1 102 ? 17.119 -22.796 -45.563 1.00 84.44 102 SER A N 1
ATOM 819 C CA . SER A 1 102 ? 17.438 -21.904 -44.442 1.00 84.44 102 SER A CA 1
ATOM 820 C C . SER A 1 102 ? 18.818 -21.282 -44.602 1.00 84.44 102 SER A C 1
ATOM 822 O O . SER A 1 102 ? 19.791 -22.002 -44.836 1.00 84.44 102 SER A O 1
ATOM 824 N N . THR A 1 103 ? 18.906 -19.976 -44.380 1.00 86.31 103 THR A N 1
ATOM 825 C CA . THR A 1 103 ? 20.144 -19.191 -44.367 1.00 86.31 103 THR A CA 1
ATOM 826 C C . THR A 1 103 ? 20.322 -18.569 -42.988 1.00 86.31 103 THR A C 1
ATOM 828 O O . THR A 1 103 ? 19.370 -18.053 -42.408 1.00 86.31 103 THR A O 1
ATOM 831 N N . LEU A 1 104 ? 21.538 -18.626 -42.445 1.00 85.00 104 LEU A N 1
ATOM 832 C CA . LEU A 1 104 ? 21.874 -18.094 -41.126 1.00 85.00 104 LEU A CA 1
ATOM 833 C C . LEU A 1 104 ? 22.951 -17.018 -41.271 1.00 85.00 104 LEU A C 1
ATOM 835 O O . LEU A 1 104 ? 24.091 -17.327 -41.607 1.00 85.00 104 LEU A O 1
ATOM 839 N N . GLU A 1 105 ? 22.594 -15.766 -41.008 1.00 82.06 105 GLU A N 1
ATOM 840 C CA . GLU A 1 105 ? 23.485 -14.610 -41.124 1.00 82.06 105 GLU A CA 1
ATOM 841 C C . GLU A 1 105 ? 23.975 -14.172 -39.738 1.00 82.06 105 GLU A C 1
ATOM 843 O O . GLU A 1 105 ? 23.176 -13.998 -38.817 1.00 82.06 105 GLU A O 1
ATOM 848 N N . LYS A 1 106 ? 25.293 -13.991 -39.576 1.00 79.94 106 LYS A N 1
ATOM 849 C CA . LYS A 1 106 ? 25.904 -13.387 -38.380 1.00 79.94 106 LYS A CA 1
ATOM 850 C C . LYS A 1 106 ? 26.209 -11.919 -38.648 1.00 79.94 106 LYS A C 1
ATOM 852 O O . LYS A 1 106 ? 26.952 -11.605 -39.573 1.00 79.94 106 LYS A O 1
ATOM 857 N N . GLU A 1 107 ? 25.731 -11.026 -37.790 1.00 66.25 107 GLU A N 1
ATOM 858 C CA . GLU A 1 107 ? 25.891 -9.574 -37.975 1.00 66.25 107 GLU A CA 1
ATOM 859 C C . GLU A 1 107 ? 27.364 -9.100 -37.848 1.00 66.25 107 GLU A C 1
ATOM 861 O O . GLU A 1 107 ? 27.755 -8.086 -38.418 1.00 66.25 107 GLU A O 1
ATOM 866 N N . LEU A 1 108 ? 28.222 -9.865 -37.156 1.00 59.44 108 LEU A N 1
ATOM 867 C CA . LEU A 1 108 ? 29.597 -9.469 -36.803 1.00 59.44 108 LEU A CA 1
ATOM 868 C C . LEU A 1 108 ? 30.645 -9.699 -37.917 1.00 59.44 108 LEU A C 1
ATOM 870 O O . LEU A 1 108 ? 31.704 -9.078 -37.892 1.00 59.44 108 LEU A O 1
ATOM 874 N N . GLU A 1 109 ? 30.371 -10.550 -38.912 1.00 55.72 109 GLU A N 1
ATOM 875 C CA . GLU A 1 109 ? 31.328 -10.875 -39.994 1.00 55.72 109 GLU A CA 1
ATOM 876 C C . GLU A 1 109 ? 31.318 -9.854 -41.149 1.00 55.72 109 GLU A C 1
ATOM 878 O O . GLU A 1 109 ? 32.284 -9.761 -41.907 1.00 55.72 109 GLU A O 1
ATOM 883 N N . MET A 1 110 ? 30.276 -9.022 -41.259 1.00 53.28 110 MET A N 1
ATOM 884 C CA . MET A 1 110 ? 30.117 -8.078 -42.375 1.00 53.28 110 MET A CA 1
ATOM 885 C C . MET A 1 110 ? 31.082 -6.878 -42.321 1.00 53.28 110 MET A C 1
ATOM 887 O O . MET A 1 110 ? 31.401 -6.301 -43.358 1.00 53.28 110 MET A O 1
ATOM 891 N N . ILE A 1 111 ? 31.592 -6.514 -41.137 1.00 52.81 111 ILE A N 1
ATOM 892 C CA . ILE A 1 111 ? 32.470 -5.338 -40.957 1.00 52.81 111 ILE A CA 1
ATOM 893 C C . ILE A 1 111 ? 33.913 -5.624 -41.432 1.00 52.81 111 ILE A C 1
ATOM 895 O O . ILE A 1 111 ? 34.664 -4.700 -41.736 1.00 52.81 111 ILE A O 1
ATOM 899 N N . ALA A 1 112 ? 34.313 -6.894 -41.560 1.00 50.19 112 ALA A N 1
ATOM 900 C CA . ALA A 1 112 ? 35.689 -7.266 -41.902 1.00 50.19 112 ALA A CA 1
ATOM 901 C C . ALA A 1 112 ? 35.989 -7.309 -43.417 1.00 50.19 112 ALA A C 1
ATOM 903 O O . ALA A 1 112 ? 37.156 -7.319 -43.798 1.00 50.19 112 ALA A O 1
ATOM 904 N N . MET A 1 113 ? 34.976 -7.310 -44.294 1.00 52.50 113 MET A N 1
ATOM 905 C CA . MET A 1 113 ? 35.177 -7.493 -45.746 1.00 52.50 113 MET A CA 1
ATOM 906 C C . MET A 1 113 ? 35.344 -6.188 -46.549 1.00 52.50 113 MET A C 1
ATOM 908 O O . MET A 1 113 ? 35.501 -6.241 -47.764 1.00 52.50 113 MET A O 1
ATOM 912 N N . ALA A 1 114 ? 35.338 -5.014 -45.903 1.00 52.19 114 ALA A N 1
ATOM 913 C CA . ALA A 1 114 ? 35.386 -3.713 -46.587 1.00 52.19 114 ALA A CA 1
ATOM 914 C C . ALA A 1 114 ? 36.798 -3.106 -46.768 1.00 52.19 114 ALA A C 1
ATOM 916 O O . ALA A 1 114 ? 36.917 -2.006 -47.305 1.00 52.19 114 ALA A O 1
ATOM 917 N N . HIS A 1 115 ? 37.875 -3.789 -46.362 1.00 50.72 115 HIS A N 1
ATOM 918 C CA . HIS A 1 115 ? 39.248 -3.303 -46.558 1.00 50.72 115 HIS A CA 1
ATOM 919 C C . HIS A 1 115 ? 40.082 -4.280 -47.393 1.00 50.72 115 HIS A C 1
ATOM 921 O O . HIS A 1 115 ? 40.676 -5.215 -46.863 1.00 50.72 115 HIS A O 1
ATOM 927 N N . GLY A 1 116 ? 40.151 -4.028 -48.704 1.00 45.72 116 GLY A N 1
ATOM 928 C CA . GLY A 1 116 ? 41.073 -4.718 -49.603 1.00 45.72 116 GLY A CA 1
ATOM 929 C C . GLY A 1 116 ? 40.877 -4.379 -51.080 1.00 45.72 116 GLY A C 1
ATOM 930 O O . GLY A 1 116 ? 40.161 -5.096 -51.768 1.00 45.72 116 GLY A O 1
ATOM 931 N N . THR A 1 117 ? 41.562 -3.333 -51.550 1.00 40.84 117 THR A N 1
ATOM 932 C CA . THR A 1 117 ? 42.148 -3.209 -52.902 1.00 40.84 117 THR A CA 1
ATOM 933 C C . THR A 1 117 ? 43.339 -2.276 -52.822 1.00 40.84 117 THR A C 1
ATOM 935 O O . THR A 1 117 ? 43.140 -1.168 -52.272 1.00 40.84 117 THR A O 1
#

Secondary structure (DSSP, 8-state):
---------EEEHHHHHHHHHHHHHHGGG-TTTTGGGHHHHHHHHHHHHHH-TTSEEE--TTHHHHHHHHHHHHHH-PPPP------SEEEEEEEETTEEEEEEEETTSGGGGG---

Sequence (117 aa):
MRRQIKTGTKITVKLTAKLIGKLNYLRLYFQEASLFLNTMDHQKAQAARLRGWNTTMIMNKTAIPDINWWIAKLWANIPTQLIQIPPQMTMTTDEAPSGWGSTLEKELEMIAMAHGT